Protein AF-A0A8J4T3X9-F1 (afdb_monomer_lite)

Sequence (73 aa):
MSEKCKKHFIQDTCFYECSPHLGPWIQPADTTWRKERILDVPLCSEDCESWYNDCKNDKTCKENWHVGWNWSS

Foldseek 3Di:
DDPQLVVLVVVVVCCQPPPPPQVVQWDADPDPPDGIHGDPDPDDPCSVVSNCVSCVPPDDPDPDPPDDDDPPD

Radius of gyration: 14.2 Å; chains: 1; bounding box: 32×31×32 Å

pLDDT: mean 96.66, std 3.36, range [84.56, 98.81]

Organism: Clarias magur (NCBI:txid1594786)

Structure (mmCIF, N/CA/C/O backbone):
data_AF-A0A8J4T3X9-F1
#
_entry.id   AF-A0A8J4T3X9-F1
#
loop_
_atom_site.group_PDB
_atom_site.id
_atom_site.type_symbol
_atom_site.label_atom_id
_atom_site.label_alt_id
_atom_site.label_comp_id
_atom_site.label_asym_id
_atom_site.label_entity_id
_atom_site.label_seq_id
_atom_site.pdbx_PDB_ins_code
_atom_site.Cartn_x
_atom_site.Cartn_y
_atom_site.Cartn_z
_atom_site.occupancy
_atom_site.B_iso_or_equiv
_atom_site.auth_seq_id
_atom_site.auth_comp_id
_atom_site.auth_asym_id
_atom_site.auth_atom_id
_atom_site.pdbx_PDB_model_num
ATOM 1 N N . MET A 1 1 ? -11.361 9.607 7.585 1.00 94.19 1 MET A N 1
ATOM 2 C CA . MET A 1 1 ? -10.306 8.634 7.897 1.00 94.19 1 MET A CA 1
ATOM 3 C C . MET A 1 1 ? -9.824 8.919 9.301 1.00 94.19 1 MET A C 1
ATOM 5 O O . MET A 1 1 ? -9.472 10.059 9.581 1.00 94.19 1 MET A O 1
ATOM 9 N N . SER A 1 2 ? -9.886 7.924 10.173 1.00 98.38 2 SER A N 1
ATOM 10 C CA . SER A 1 2 ? -9.378 7.994 11.537 1.00 98.38 2 SER A CA 1
ATOM 11 C C . SER A 1 2 ? -7.854 8.133 11.555 1.00 98.38 2 SER A C 1
ATOM 13 O O . SER A 1 2 ? -7.173 7.724 10.614 1.00 98.38 2 SER A O 1
ATOM 15 N N . GLU A 1 3 ? -7.296 8.670 12.643 1.00 98.50 3 GLU A N 1
ATOM 16 C CA . GLU A 1 3 ? -5.838 8.807 12.788 1.00 98.50 3 GLU A CA 1
ATOM 17 C C . GLU A 1 3 ? -5.116 7.451 12.766 1.00 98.50 3 GLU A C 1
ATOM 19 O O . GLU A 1 3 ? -4.030 7.337 12.201 1.00 98.50 3 GLU A O 1
ATOM 24 N N . LYS A 1 4 ? -5.742 6.399 13.316 1.00 98.50 4 LYS A N 1
ATOM 25 C CA . LYS A 1 4 ? -5.193 5.036 13.277 1.00 98.50 4 LYS A CA 1
ATOM 26 C C . LYS A 1 4 ? -5.091 4.516 11.846 1.00 98.50 4 LYS A C 1
ATOM 28 O O . LYS A 1 4 ? -4.018 4.095 11.433 1.00 98.50 4 LYS A O 1
ATOM 33 N N . CYS A 1 5 ? -6.168 4.631 11.070 1.00 98.75 5 CYS A N 1
ATOM 34 C CA . CYS A 1 5 ? -6.169 4.237 9.665 1.00 98.75 5 CYS A CA 1
A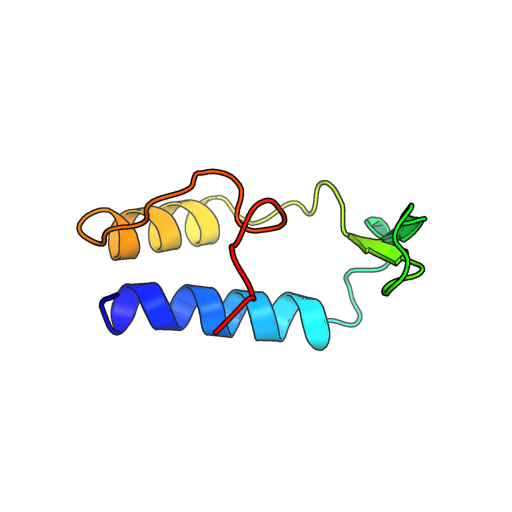TOM 35 C C . CYS A 1 5 ? -5.182 5.073 8.832 1.00 98.75 5 CYS A C 1
ATOM 37 O O . CYS A 1 5 ? -4.389 4.530 8.065 1.00 98.75 5 CYS A O 1
ATOM 39 N N . LYS A 1 6 ? -5.156 6.399 9.034 1.00 98.69 6 LYS A N 1
ATOM 40 C CA . LYS A 1 6 ? -4.251 7.320 8.327 1.00 98.69 6 LYS A CA 1
ATOM 41 C C . LYS A 1 6 ? -2.777 6.979 8.537 1.00 98.69 6 LYS A C 1
ATOM 43 O O . LYS A 1 6 ? -1.988 7.120 7.606 1.00 98.69 6 LYS A O 1
ATOM 48 N N . LYS A 1 7 ? -2.402 6.532 9.738 1.00 98.69 7 LYS A N 1
ATOM 49 C CA . LYS A 1 7 ? -1.024 6.138 10.051 1.00 98.69 7 LYS A CA 1
ATOM 50 C C . LYS A 1 7 ? -0.516 5.028 9.124 1.00 98.69 7 LYS A C 1
ATOM 52 O O . LYS A 1 7 ? 0.625 5.115 8.682 1.00 98.69 7 LYS A O 1
ATOM 57 N N . HIS A 1 8 ? -1.360 4.053 8.780 1.00 98.75 8 HIS A N 1
ATOM 58 C CA . HIS A 1 8 ? -1.004 2.978 7.847 1.00 98.75 8 HIS A CA 1
ATOM 59 C C . HIS A 1 8 ? -0.752 3.503 6.431 1.00 98.75 8 HIS A C 1
ATOM 61 O O . HIS A 1 8 ? 0.269 3.174 5.844 1.00 98.75 8 HIS A O 1
ATOM 67 N N . PHE A 1 9 ? -1.588 4.415 5.921 1.00 98.69 9 PHE A N 1
ATOM 68 C CA . PHE A 1 9 ? -1.352 5.056 4.615 1.00 98.69 9 PHE A CA 1
ATOM 69 C C . PHE A 1 9 ? -0.057 5.882 4.570 1.00 98.69 9 PHE A C 1
ATOM 71 O O . PHE A 1 9 ? 0.619 5.935 3.542 1.00 98.69 9 PHE A O 1
ATOM 78 N N . ILE A 1 10 ? 0.313 6.524 5.684 1.00 98.81 10 ILE A N 1
ATOM 79 C CA . ILE A 1 10 ? 1.600 7.223 5.802 1.00 98.81 10 ILE A CA 1
ATOM 80 C C . ILE A 1 10 ? 2.753 6.214 5.785 1.00 98.81 10 ILE A C 1
ATOM 82 O O . ILE A 1 10 ? 3.728 6.426 5.070 1.00 98.81 10 ILE A O 1
ATOM 86 N N . GLN A 1 11 ? 2.643 5.119 6.541 1.00 98.69 11 GLN A N 1
ATOM 87 C CA . GLN A 1 11 ? 3.656 4.063 6.579 1.00 98.69 11 GLN A CA 1
ATOM 88 C C . GLN A 1 11 ? 3.847 3.399 5.209 1.00 98.69 11 GLN A C 1
ATOM 90 O O . GLN A 1 11 ? 4.987 3.227 4.788 1.00 98.69 11 GLN A O 1
ATOM 95 N N . ASP A 1 12 ? 2.760 3.095 4.499 1.00 98.62 12 ASP A N 1
ATOM 96 C CA . ASP A 1 12 ? 2.771 2.595 3.121 1.00 98.62 12 ASP A CA 1
ATOM 97 C C . ASP A 1 12 ? 3.480 3.573 2.174 1.00 98.62 12 ASP A C 1
ATOM 99 O O . ASP A 1 12 ? 4.406 3.187 1.466 1.00 98.62 12 ASP A O 1
ATOM 103 N N . THR A 1 13 ? 3.149 4.869 2.248 1.00 98.56 13 THR A N 1
ATOM 104 C CA . THR A 1 13 ? 3.826 5.906 1.446 1.00 98.56 13 THR A CA 1
ATOM 105 C C . THR A 1 13 ? 5.326 5.961 1.748 1.00 98.56 13 THR A C 1
ATOM 107 O O . THR A 1 13 ? 6.143 5.999 0.831 1.00 98.56 13 THR A O 1
ATOM 110 N N . CYS A 1 14 ? 5.709 5.932 3.028 1.00 98.62 14 CYS A N 1
ATOM 111 C CA . CYS A 1 14 ? 7.112 5.879 3.437 1.00 98.62 14 CYS A CA 1
ATOM 112 C C . CYS A 1 14 ? 7.811 4.624 2.903 1.00 98.62 14 CYS A C 1
ATOM 114 O O . CYS A 1 14 ? 8.934 4.707 2.418 1.00 98.62 14 CYS A O 1
ATOM 116 N N . PHE A 1 15 ? 7.167 3.462 2.978 1.00 98.44 15 PHE A N 1
ATOM 117 C CA . PHE A 1 15 ? 7.737 2.216 2.484 1.00 98.44 15 PHE A CA 1
ATOM 118 C C . PHE A 1 15 ? 7.917 2.244 0.961 1.00 98.44 15 PHE A C 1
ATOM 120 O O . PHE A 1 15 ? 9.001 1.921 0.477 1.00 98.44 15 PHE A O 1
ATOM 127 N N . TYR A 1 16 ? 6.903 2.705 0.225 1.00 97.69 16 TYR A N 1
ATOM 128 C CA . TYR A 1 16 ? 6.921 2.828 -1.231 1.00 97.69 16 TYR A CA 1
ATOM 129 C C . TYR A 1 16 ? 7.998 3.806 -1.724 1.00 97.69 16 TYR A C 1
ATOM 131 O O . TYR A 1 16 ? 8.736 3.489 -2.653 1.00 97.69 16 TYR A O 1
ATOM 139 N N . GLU A 1 17 ? 8.102 4.989 -1.110 1.00 97.75 17 GLU A N 1
ATOM 140 C CA . GLU A 1 17 ? 8.999 6.054 -1.584 1.00 97.75 17 GLU A CA 1
ATOM 141 C C . GLU A 1 17 ? 10.430 5.939 -1.023 1.00 97.75 17 GLU A C 1
ATOM 143 O O . GLU A 1 17 ? 11.365 6.468 -1.623 1.00 97.75 17 GLU A O 1
ATOM 148 N N . CYS A 1 18 ? 10.635 5.282 0.127 1.00 98.25 18 CYS A N 1
ATOM 149 C CA . CYS A 1 18 ? 11.931 5.297 0.821 1.00 98.25 18 CYS A CA 1
ATOM 150 C C . CYS A 1 18 ? 12.643 3.942 0.903 1.00 98.25 18 CYS A C 1
ATOM 152 O O . CYS A 1 18 ? 13.835 3.930 1.206 1.00 98.25 18 CYS A O 1
ATOM 154 N N . SER A 1 19 ? 11.966 2.808 0.691 1.00 97.88 19 SER A N 1
ATOM 155 C CA . SER A 1 19 ? 12.596 1.497 0.892 1.00 97.88 19 SER A CA 1
ATOM 156 C C . SER A 1 19 ? 13.580 1.155 -0.235 1.00 97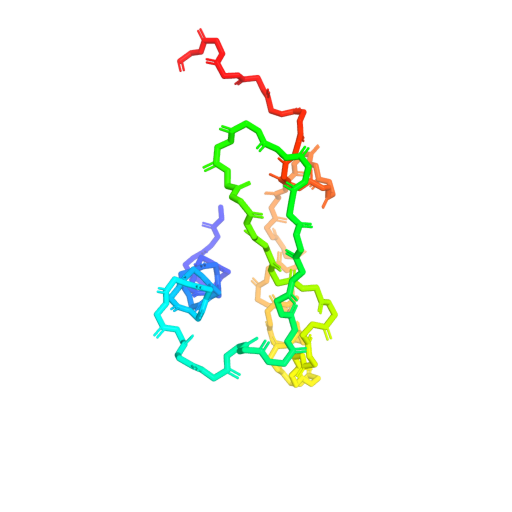.88 19 SER A C 1
ATOM 158 O O . SER A 1 19 ? 13.162 0.962 -1.378 1.00 97.88 19 SER A O 1
ATOM 160 N N . PRO A 1 20 ? 14.881 0.964 0.061 1.00 97.75 20 PRO A N 1
ATOM 161 C CA . PRO A 1 20 ? 15.852 0.522 -0.939 1.00 97.75 20 PRO A CA 1
ATOM 162 C C . PRO A 1 20 ? 15.780 -0.992 -1.203 1.00 97.75 20 PRO A C 1
ATOM 164 O O . PRO A 1 20 ? 16.520 -1.514 -2.034 1.00 97.75 20 PRO A O 1
ATOM 167 N N . HIS A 1 21 ? 14.921 -1.722 -0.485 1.00 98.19 21 HIS A N 1
ATOM 168 C CA . HIS A 1 21 ? 14.858 -3.185 -0.517 1.00 98.19 21 HIS A CA 1
ATOM 169 C C . HIS A 1 21 ? 13.767 -3.733 -1.440 1.00 98.19 21 HIS A C 1
ATOM 171 O O . HIS A 1 21 ? 13.604 -4.945 -1.540 1.00 98.19 21 HIS A O 1
ATOM 177 N N . LEU A 1 22 ? 13.044 -2.860 -2.144 1.00 98.31 22 LEU A N 1
ATOM 178 C CA . LEU A 1 22 ? 11.943 -3.245 -3.028 1.00 98.31 22 LEU A CA 1
ATOM 179 C C . LEU A 1 22 ? 12.383 -3.747 -4.413 1.00 98.31 22 LEU A C 1
ATOM 181 O O . LEU A 1 22 ? 11.542 -4.190 -5.192 1.00 98.31 22 LEU A O 1
ATOM 185 N N . GLY A 1 23 ? 13.688 -3.718 -4.705 1.00 97.88 23 GLY A N 1
ATOM 186 C CA . GLY A 1 23 ? 14.277 -4.090 -5.997 1.00 97.88 23 GLY A CA 1
ATOM 187 C C . GLY A 1 23 ? 13.717 -5.366 -6.648 1.00 97.88 23 GLY A C 1
ATOM 188 O O . GLY A 1 23 ? 13.368 -5.308 -7.826 1.00 97.88 23 GLY A O 1
ATOM 189 N N . PRO A 1 24 ? 13.568 -6.495 -5.924 1.00 98.25 24 PRO A N 1
ATOM 190 C CA . PRO A 1 24 ? 13.059 -7.747 -6.497 1.00 98.25 24 PRO A CA 1
ATOM 191 C C . PRO A 1 24 ? 11.637 -7.686 -7.075 1.00 98.25 24 PRO A C 1
ATOM 193 O O . PRO A 1 24 ? 11.273 -8.553 -7.864 1.00 98.25 24 PRO A O 1
ATOM 196 N N . TRP A 1 25 ? 10.838 -6.688 -6.690 1.00 98.44 25 TRP A N 1
ATOM 197 C CA . TRP A 1 25 ? 9.428 -6.553 -7.077 1.00 98.44 25 TRP A CA 1
ATOM 198 C C . TRP A 1 25 ? 9.181 -5.425 -8.081 1.00 98.44 25 TRP A C 1
ATOM 200 O O . TRP A 1 25 ? 8.031 -5.143 -8.417 1.00 98.44 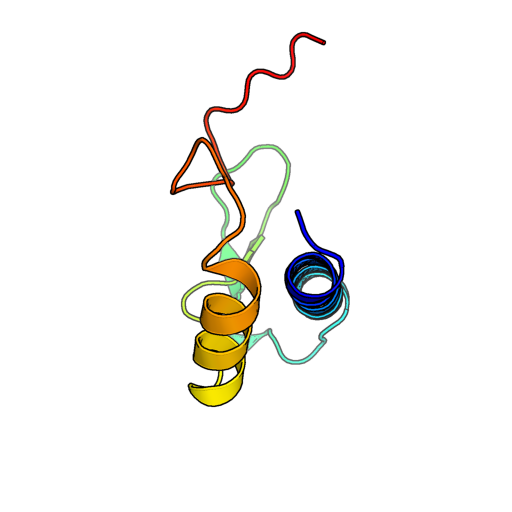25 TRP A O 1
ATOM 210 N N . ILE A 1 26 ? 10.239 -4.763 -8.558 1.00 97.81 26 ILE A N 1
ATOM 211 C CA . ILE A 1 26 ? 10.133 -3.681 -9.538 1.00 97.81 26 ILE A CA 1
ATOM 212 C C . ILE A 1 26 ? 9.805 -4.258 -10.921 1.00 97.81 26 ILE A C 1
ATOM 214 O O . ILE A 1 26 ? 10.469 -5.169 -11.410 1.00 97.81 26 ILE A O 1
ATOM 218 N N . GLN A 1 27 ? 8.796 -3.686 -11.577 1.00 96.69 27 GLN A N 1
ATOM 219 C CA . GLN A 1 27 ? 8.407 -3.981 -12.953 1.00 96.69 27 GLN A CA 1
ATOM 220 C C . GLN A 1 27 ? 8.188 -2.685 -13.755 1.00 96.69 27 GLN A C 1
ATOM 222 O O . GLN A 1 27 ? 7.816 -1.659 -13.172 1.00 96.69 27 GLN A O 1
ATOM 227 N N . PRO A 1 28 ? 8.359 -2.710 -15.093 1.00 95.88 28 PRO A N 1
ATOM 228 C CA . PRO A 1 28 ? 8.020 -1.579 -15.951 1.00 95.88 28 PRO A CA 1
ATOM 229 C C . PRO A 1 28 ? 6.556 -1.155 -15.780 1.00 95.88 28 PRO A C 1
ATOM 231 O O . PRO A 1 28 ? 5.651 -1.989 -15.705 1.00 95.88 28 PRO A O 1
ATOM 234 N N . ALA A 1 29 ? 6.318 0.153 -15.728 1.00 91.94 29 ALA A N 1
ATOM 235 C CA . ALA A 1 29 ? 4.982 0.728 -15.658 1.00 91.94 29 ALA A CA 1
ATOM 236 C C . ALA A 1 29 ? 4.580 1.305 -17.021 1.00 91.94 29 ALA A C 1
ATOM 238 O O . ALA A 1 29 ? 5.316 2.090 -17.613 1.00 91.94 29 ALA A O 1
ATOM 239 N N . ASP A 1 30 ? 3.382 0.959 -17.490 1.00 86.25 30 ASP A N 1
ATOM 240 C CA . ASP A 1 30 ? 2.800 1.496 -18.728 1.00 86.25 30 ASP A CA 1
ATOM 241 C C . ASP A 1 30 ? 2.014 2.790 -18.448 1.00 86.25 30 ASP A C 1
ATOM 243 O O . ASP A 1 30 ? 0.809 2.893 -18.675 1.00 86.25 30 ASP A O 1
ATOM 247 N N . THR A 1 31 ? 2.671 3.764 -17.811 1.00 84.56 31 THR A N 1
ATOM 248 C CA . THR A 1 31 ? 2.037 5.026 -17.398 1.00 84.56 31 THR A CA 1
ATOM 249 C C . THR A 1 31 ? 2.880 6.231 -17.785 1.00 84.56 31 THR A C 1
ATOM 251 O O . THR A 1 31 ? 4.100 6.154 -17.882 1.00 84.56 31 THR A O 1
ATOM 254 N N . THR A 1 32 ? 2.238 7.384 -17.968 1.00 86.25 32 THR A N 1
ATOM 255 C CA . THR A 1 32 ? 2.910 8.616 -18.416 1.00 86.25 32 THR A CA 1
ATOM 256 C C . THR A 1 32 ? 3.784 9.282 -17.351 1.00 86.25 32 THR A C 1
ATOM 258 O O . THR A 1 32 ? 4.609 10.128 -17.683 1.00 86.25 32 THR A O 1
ATOM 261 N N . TRP A 1 33 ? 3.611 8.931 -16.076 1.00 85.62 33 TRP A N 1
ATOM 262 C CA . TRP A 1 33 ? 4.181 9.656 -14.934 1.00 85.62 33 TRP A CA 1
ATOM 263 C C . TRP A 1 33 ? 5.160 8.820 -14.095 1.00 85.62 33 TRP A C 1
ATOM 265 O O . TRP A 1 33 ? 5.906 9.381 -13.296 1.00 85.62 33 TRP A O 1
ATOM 275 N N . ARG A 1 34 ? 5.214 7.496 -14.293 1.00 89.00 34 ARG A N 1
ATOM 276 C CA . ARG A 1 34 ? 6.203 6.594 -13.681 1.00 89.00 34 ARG A CA 1
ATOM 277 C C . ARG A 1 34 ? 6.682 5.573 -14.708 1.00 89.00 34 ARG A C 1
ATOM 279 O O . ARG A 1 34 ? 5.872 5.000 -15.428 1.00 89.00 34 ARG A O 1
ATOM 286 N N . LYS A 1 35 ? 7.999 5.340 -14.739 1.00 93.12 35 LYS A N 1
ATOM 287 C CA . LYS A 1 35 ? 8.646 4.331 -15.600 1.00 93.12 35 LYS A CA 1
ATOM 288 C C . LYS A 1 35 ? 8.571 2.922 -15.015 1.00 93.12 35 LYS A C 1
ATOM 290 O O . LYS A 1 35 ? 8.570 1.946 -15.755 1.00 93.12 35 LYS A O 1
ATOM 295 N N . GLU A 1 36 ? 8.520 2.833 -13.693 1.00 95.50 36 GLU A N 1
ATOM 296 C CA . GLU A 1 36 ? 8.581 1.592 -12.929 1.00 95.50 36 GLU A CA 1
ATOM 297 C C . GLU A 1 36 ? 7.558 1.634 -11.789 1.00 95.50 36 GLU A C 1
ATOM 299 O O . GLU A 1 36 ? 7.168 2.709 -11.320 1.00 95.50 36 GLU A O 1
ATOM 304 N N . ARG A 1 37 ? 7.115 0.456 -11.352 1.00 95.00 37 ARG A N 1
ATOM 305 C CA . ARG A 1 37 ? 6.260 0.257 -10.177 1.00 95.00 37 ARG A CA 1
ATOM 306 C C . ARG A 1 37 ? 6.624 -1.046 -9.479 1.00 95.00 37 ARG A C 1
ATOM 308 O O . ARG A 1 37 ? 7.175 -1.942 -10.107 1.00 95.00 37 ARG A O 1
ATOM 315 N N . ILE A 1 38 ? 6.258 -1.170 -8.212 1.00 97.06 38 ILE A N 1
ATOM 316 C CA . ILE A 1 38 ? 6.375 -2.433 -7.477 1.00 97.06 38 ILE A CA 1
ATOM 317 C C . ILE A 1 38 ? 5.104 -3.272 -7.654 1.00 97.06 38 ILE A C 1
ATOM 319 O O . ILE A 1 38 ? 4.002 -2.719 -7.682 1.00 97.06 38 ILE A O 1
ATOM 323 N N . LEU A 1 39 ? 5.254 -4.588 -7.795 1.00 97.12 39 LEU A N 1
ATOM 324 C CA . LEU A 1 39 ? 4.158 -5.552 -7.923 1.00 97.12 39 LEU A CA 1
ATOM 325 C C . LEU A 1 39 ? 4.405 -6.781 -7.051 1.00 97.12 39 LEU A C 1
ATOM 327 O O . LEU A 1 39 ? 5.529 -7.262 -6.966 1.00 97.12 39 LEU A O 1
ATOM 331 N N . ASP A 1 40 ? 3.338 -7.288 -6.432 1.00 97.56 40 ASP A N 1
ATOM 332 C CA . ASP A 1 40 ? 3.343 -8.513 -5.621 1.00 97.56 40 ASP A CA 1
ATOM 333 C C . ASP A 1 40 ? 4.390 -8.513 -4.492 1.00 97.56 40 ASP A C 1
ATOM 335 O O . ASP A 1 40 ? 5.020 -9.528 -4.188 1.00 97.56 40 ASP A O 1
ATOM 339 N N . VAL A 1 41 ? 4.574 -7.352 -3.853 1.00 98.31 41 VAL A N 1
ATOM 340 C CA . VAL A 1 41 ? 5.417 -7.229 -2.660 1.00 98.31 41 VAL A CA 1
ATOM 341 C C . VAL A 1 41 ? 4.803 -8.068 -1.532 1.00 98.31 41 VAL A C 1
ATOM 343 O O . VAL A 1 41 ? 3.628 -7.871 -1.210 1.00 98.31 41 VAL A O 1
ATOM 346 N N . PRO A 1 42 ? 5.560 -8.986 -0.905 1.00 98.31 42 PRO A N 1
ATOM 347 C CA . PRO A 1 42 ? 5.055 -9.882 0.124 1.00 98.31 42 PRO A CA 1
ATOM 348 C C . PRO A 1 42 ? 4.950 -9.133 1.452 1.00 98.31 42 PRO A C 1
ATOM 350 O O . PRO A 1 42 ? 5.815 -9.247 2.319 1.00 98.31 42 PRO A O 1
ATOM 353 N N . LEU A 1 43 ? 3.895 -8.332 1.594 1.00 98.31 43 LEU A N 1
ATOM 354 C CA . LEU A 1 43 ? 3.566 -7.695 2.863 1.00 98.31 43 LEU A CA 1
ATOM 355 C C . LEU A 1 43 ? 3.302 -8.781 3.916 1.00 98.31 43 LEU A C 1
ATOM 357 O O . LEU A 1 43 ? 2.615 -9.766 3.636 1.00 98.31 43 LEU A O 1
ATOM 361 N N . CYS A 1 44 ? 3.842 -8.606 5.120 1.00 98.56 44 CYS A N 1
ATOM 362 C CA . CYS A 1 44 ? 3.577 -9.522 6.225 1.00 98.56 44 CYS A CA 1
ATOM 363 C C . CYS A 1 44 ? 2.072 -9.554 6.544 1.00 98.56 44 CYS A C 1
ATOM 365 O O . CYS A 1 44 ? 1.377 -8.538 6.427 1.00 98.56 44 CYS A O 1
ATOM 367 N N . SER A 1 45 ? 1.566 -10.719 6.963 1.00 98.56 45 SER A N 1
ATOM 368 C CA . SER A 1 45 ? 0.133 -10.901 7.251 1.00 98.56 45 SER A CA 1
ATOM 369 C C . SER A 1 45 ? -0.331 -9.936 8.339 1.00 98.56 45 SER A C 1
ATOM 371 O O . SER A 1 45 ? -1.383 -9.316 8.223 1.00 98.56 45 SER A O 1
ATOM 373 N N . GLU A 1 46 ? 0.498 -9.746 9.362 1.00 98.62 46 GLU A N 1
ATO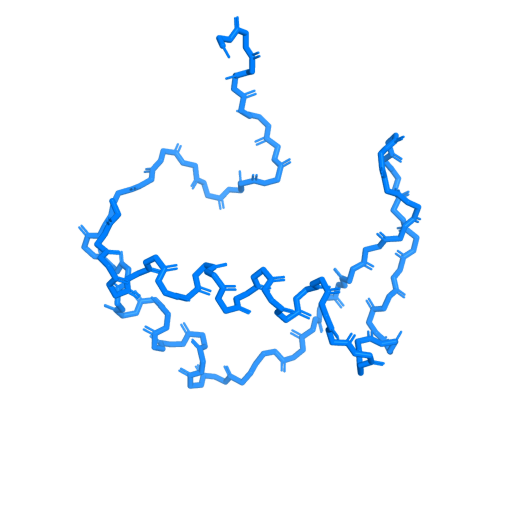M 374 C CA . GLU A 1 46 ? 0.214 -8.907 10.519 1.00 98.62 46 GLU A CA 1
ATOM 375 C C . GLU A 1 46 ? 0.083 -7.423 10.144 1.00 98.62 46 GLU A C 1
ATOM 377 O O . GLU A 1 46 ? -0.820 -6.747 10.642 1.00 98.62 46 GLU A O 1
ATOM 382 N N . ASP A 1 47 ? 0.932 -6.917 9.240 1.00 98.69 47 ASP A N 1
ATOM 383 C CA . ASP A 1 47 ? 0.845 -5.544 8.727 1.00 98.69 47 ASP A CA 1
ATOM 384 C C . ASP A 1 47 ? -0.469 -5.331 7.956 1.00 98.69 47 ASP A C 1
ATOM 386 O O . ASP A 1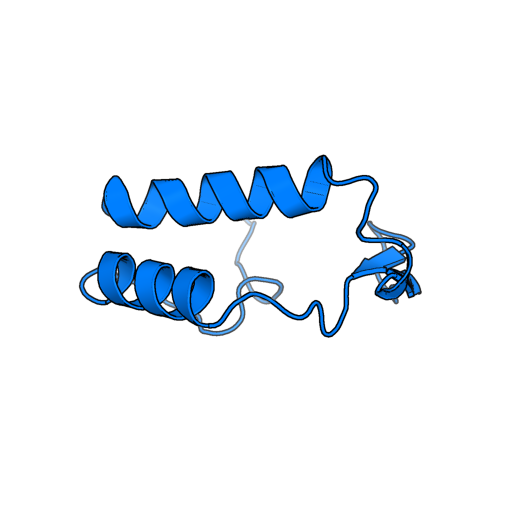 47 ? -1.189 -4.360 8.202 1.00 98.69 47 ASP A O 1
ATOM 390 N N . CYS A 1 48 ? -0.829 -6.271 7.073 1.00 98.56 48 CYS A N 1
ATOM 391 C CA . CYS A 1 48 ? -2.071 -6.219 6.297 1.00 98.56 48 CYS A CA 1
ATOM 392 C C . CYS A 1 48 ? -3.321 -6.295 7.194 1.00 98.56 48 CYS A C 1
ATOM 394 O O . CYS A 1 48 ? -4.242 -5.478 7.085 1.00 98.56 48 CYS A O 1
ATOM 396 N N . GLU A 1 49 ? -3.352 -7.249 8.125 1.00 98.81 49 GLU A N 1
ATOM 397 C CA . GLU A 1 49 ? -4.472 -7.455 9.044 1.00 98.81 49 GLU A CA 1
ATOM 398 C C . GLU A 1 49 ? -4.644 -6.287 10.019 1.00 98.81 49 GLU A C 1
ATOM 400 O O . GLU A 1 49 ? -5.776 -5.868 10.287 1.00 98.81 49 GLU A O 1
ATOM 405 N N . SER A 1 50 ? -3.547 -5.735 10.551 1.00 98.81 50 SER A N 1
ATOM 406 C CA . SER A 1 50 ? -3.602 -4.557 11.422 1.00 98.81 50 SER A CA 1
ATOM 407 C C . SER A 1 50 ? -4.124 -3.343 10.663 1.00 98.81 50 SER A C 1
ATOM 409 O O . SER A 1 50 ? -4.971 -2.621 11.196 1.00 98.81 50 SER A O 1
ATOM 411 N N . TRP A 1 51 ? -3.666 -3.133 9.425 1.00 98.81 51 TRP A N 1
ATOM 412 C CA . TRP A 1 51 ? -4.149 -2.044 8.583 1.00 98.81 51 TRP A CA 1
ATOM 413 C C . TRP A 1 51 ? -5.659 -2.167 8.354 1.00 98.81 51 TRP A C 1
ATOM 415 O O . TRP A 1 51 ? -6.414 -1.237 8.660 1.00 98.81 51 TRP A O 1
ATOM 425 N N . TYR A 1 52 ? -6.133 -3.336 7.916 1.00 98.62 52 TYR A N 1
ATOM 426 C CA . TYR A 1 52 ? -7.563 -3.580 7.730 1.00 98.62 52 TYR A CA 1
ATOM 427 C C . TYR A 1 52 ? -8.363 -3.319 9.014 1.00 98.62 52 TYR A C 1
ATOM 429 O O . TYR A 1 52 ? -9.374 -2.615 8.992 1.00 98.62 52 TYR A O 1
ATOM 437 N N . ASN A 1 53 ? -7.905 -3.841 10.155 1.00 98.81 53 ASN A N 1
ATOM 438 C CA . ASN A 1 53 ? -8.617 -3.708 11.424 1.0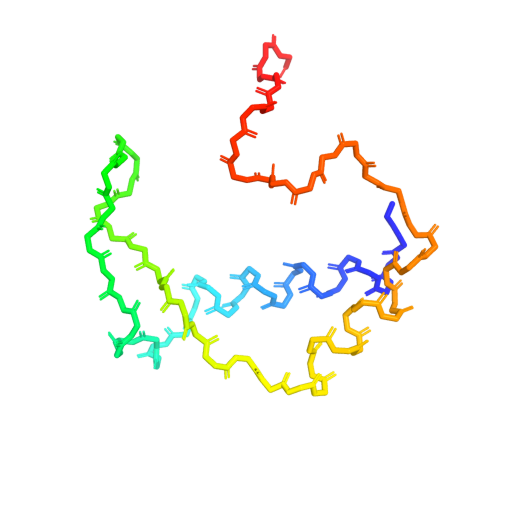0 98.81 53 ASN A CA 1
ATOM 439 C C . ASN A 1 53 ? -8.734 -2.262 11.917 1.00 98.81 53 ASN A C 1
ATOM 441 O O . ASN A 1 53 ? -9.777 -1.908 12.477 1.00 98.81 53 ASN A O 1
ATOM 445 N N . ASP A 1 54 ? -7.707 -1.439 11.704 1.00 98.75 54 ASP A N 1
ATOM 446 C CA . ASP A 1 54 ? -7.730 -0.019 12.061 1.00 98.75 54 ASP A CA 1
ATOM 447 C C . ASP A 1 54 ? -8.581 0.818 11.090 1.00 98.75 54 ASP A C 1
ATOM 449 O O . ASP A 1 54 ? -9.124 1.849 11.492 1.00 98.75 54 ASP A O 1
ATOM 453 N N . CYS A 1 55 ? -8.749 0.369 9.840 1.00 98.75 55 CYS A N 1
ATOM 454 C CA . CYS A 1 55 ? -9.535 1.061 8.813 1.00 98.75 55 CYS A CA 1
ATOM 455 C C . CYS A 1 55 ? -10.975 0.547 8.637 1.00 98.75 55 CYS A C 1
ATOM 457 O O . CYS A 1 55 ? -11.765 1.214 7.977 1.00 98.75 55 CYS A O 1
ATOM 459 N N . LYS A 1 56 ? -11.370 -0.597 9.213 1.00 98.25 56 LYS A N 1
ATOM 460 C CA . LYS A 1 56 ? -12.669 -1.254 8.925 1.00 98.25 56 LYS A CA 1
ATOM 461 C C . LYS A 1 56 ? -13.927 -0.410 9.171 1.00 98.25 56 LYS A C 1
ATOM 463 O O . LYS A 1 56 ? -14.979 -0.708 8.619 1.00 98.25 56 LYS A O 1
ATOM 468 N N . ASN A 1 57 ? -13.834 0.616 10.020 1.00 98.31 57 ASN A N 1
ATOM 469 C CA . ASN A 1 57 ? -14.939 1.535 10.322 1.00 98.31 57 ASN A CA 1
ATOM 470 C C . ASN A 1 57 ? -14.833 2.872 9.565 1.00 98.31 57 ASN A C 1
ATOM 472 O O . ASN A 1 57 ? -15.724 3.718 9.677 1.00 98.31 57 ASN A O 1
ATOM 476 N N . ASP A 1 58 ? -13.740 3.090 8.833 1.00 98.50 58 ASP A N 1
ATOM 477 C CA . ASP A 1 58 ? -13.563 4.242 7.959 1.00 98.50 58 ASP A CA 1
ATOM 478 C C . ASP A 1 58 ? -14.265 4.024 6.613 1.00 98.50 58 ASP A C 1
ATOM 480 O O . ASP A 1 58 ? -14.652 2.918 6.243 1.00 98.50 58 ASP A O 1
ATOM 484 N N . LYS A 1 59 ? -14.474 5.119 5.876 1.00 98.38 59 LYS A N 1
ATOM 485 C CA . LYS A 1 59 ? -15.209 5.109 4.608 1.00 98.38 59 LYS A CA 1
ATOM 486 C C . LYS A 1 59 ? -14.293 5.451 3.444 1.00 98.38 59 LYS A C 1
ATOM 488 O O . LYS A 1 59 ? -13.472 6.361 3.539 1.00 98.38 59 LYS A O 1
ATOM 493 N N . THR A 1 60 ? -14.528 4.781 2.325 1.00 98.00 60 THR A N 1
ATOM 494 C CA . THR A 1 60 ? -14.018 5.140 1.002 1.00 98.00 60 THR A CA 1
ATOM 495 C C . THR A 1 60 ? -15.122 4.944 -0.032 1.00 98.00 60 THR A C 1
ATOM 497 O O . THR A 1 60 ? -16.119 4.276 0.238 1.00 98.00 60 THR A O 1
ATOM 500 N N . CYS A 1 61 ? -14.974 5.553 -1.203 1.00 98.00 61 CYS A N 1
ATOM 501 C CA . CYS A 1 61 ? -15.908 5.425 -2.321 1.00 98.00 61 CYS A CA 1
ATOM 502 C C . CYS A 1 61 ? -15.350 4.583 -3.478 1.00 98.00 61 CYS A C 1
ATOM 504 O O . CYS A 1 61 ? -16.003 4.470 -4.515 1.00 98.00 61 CYS A O 1
ATOM 506 N N . LYS A 1 62 ? -14.143 4.020 -3.331 1.00 97.75 62 LYS A N 1
ATOM 507 C CA . LYS A 1 62 ? -13.477 3.208 -4.356 1.00 97.75 62 LYS A CA 1
ATOM 508 C C . LYS A 1 62 ? -12.720 2.048 -3.724 1.00 97.75 62 LYS A C 1
ATOM 510 O O . LYS A 1 62 ? -12.190 2.180 -2.626 1.00 97.75 62 LYS A O 1
ATOM 515 N N . GLU A 1 63 ? -12.614 0.953 -4.466 1.00 97.25 63 GLU A N 1
ATOM 516 C CA . GLU A 1 63 ? -11.781 -0.201 -4.104 1.00 97.25 63 GLU A CA 1
ATOM 517 C C . GLU A 1 63 ? -10.374 -0.080 -4.703 1.00 97.25 63 GLU A C 1
ATOM 519 O O . GLU A 1 63 ? -9.387 -0.339 -4.028 1.00 97.25 63 GLU A O 1
ATOM 524 N N . ASN A 1 64 ? -10.263 0.403 -5.948 1.00 96.50 64 ASN A N 1
ATOM 525 C CA . ASN A 1 64 ? -8.982 0.721 -6.580 1.00 96.50 64 ASN A CA 1
ATOM 526 C C . ASN A 1 64 ? -8.719 2.232 -6.525 1.00 96.50 64 ASN A C 1
ATOM 528 O O . ASN A 1 64 ? -9.426 3.018 -7.162 1.00 96.50 64 ASN A O 1
ATOM 532 N N . TRP A 1 65 ? -7.701 2.628 -5.759 1.00 96.81 65 TRP A N 1
ATOM 533 C CA . TRP A 1 65 ? -7.338 4.032 -5.546 1.00 96.81 65 TRP A CA 1
ATOM 534 C C . TRP A 1 65 ? -6.274 4.548 -6.528 1.00 96.81 65 TRP A C 1
ATOM 536 O O . TRP A 1 65 ? -5.948 5.730 -6.485 1.00 96.81 65 TRP A O 1
ATOM 546 N N . HIS A 1 66 ? -5.758 3.724 -7.445 1.00 93.25 66 HIS A N 1
ATOM 547 C CA . HIS A 1 66 ? -4.791 4.178 -8.454 1.00 93.25 66 HIS A CA 1
ATOM 548 C C . HIS A 1 66 ? -5.438 4.885 -9.655 1.00 93.25 66 HIS A C 1
ATOM 550 O O . HIS A 1 66 ? -4.753 5.608 -10.374 1.00 93.25 66 HIS A O 1
ATOM 556 N N . VAL A 1 67 ? -6.737 4.682 -9.908 1.00 93.06 67 VAL A N 1
ATOM 557 C CA . VAL A 1 67 ? -7.414 5.165 -11.126 1.00 93.06 67 VAL A CA 1
ATOM 558 C C . VAL A 1 67 ? -8.840 5.641 -10.861 1.00 93.06 67 VAL A C 1
ATOM 560 O O . VAL A 1 67 ? -9.492 5.214 -9.913 1.00 93.06 67 VAL A O 1
ATOM 563 N N . GLY A 1 68 ? -9.368 6.490 -11.748 1.00 94.44 68 GLY A N 1
ATOM 564 C CA . GLY A 1 68 ? -10.789 6.857 -11.763 1.00 94.44 68 GLY A CA 1
ATOM 565 C C . GLY A 1 68 ? -11.220 7.837 -10.667 1.00 94.44 68 GLY A C 1
ATOM 566 O O . GLY A 1 68 ? -12.387 7.822 -10.272 1.00 94.44 68 GLY A O 1
ATOM 567 N N . TRP A 1 69 ? -10.291 8.642 -10.153 1.00 96.19 69 TRP A N 1
ATOM 568 C CA . TRP A 1 69 ? -10.601 9.841 -9.374 1.00 96.19 69 TRP A CA 1
ATOM 569 C C . TRP A 1 69 ? -10.999 10.990 -10.304 1.00 96.19 69 TRP A C 1
ATOM 571 O O . TRP A 1 69 ? -10.486 11.091 -11.419 1.00 96.19 69 TRP A O 1
ATOM 581 N N . ASN A 1 70 ? -11.891 11.863 -9.836 1.00 96.75 70 ASN A N 1
ATOM 582 C CA . ASN A 1 70 ? -12.153 13.131 -10.505 1.00 96.75 70 ASN A CA 1
ATOM 583 C C . ASN A 1 70 ? -11.196 14.203 -9.958 1.00 96.75 70 ASN A C 1
ATOM 585 O O . ASN A 1 70 ? -11.321 14.591 -8.800 1.00 96.75 70 ASN A O 1
ATOM 589 N N . TRP A 1 71 ? -10.273 14.669 -10.802 1.00 94.38 71 TRP A N 1
ATOM 590 C CA . TRP A 1 71 ? -9.262 15.684 -10.478 1.00 94.38 71 TRP A CA 1
ATOM 591 C C . TRP A 1 71 ? -9.607 17.083 -11.020 1.00 94.38 71 TRP A C 1
ATOM 593 O O . TRP A 1 71 ? -8.719 17.909 -11.196 1.00 94.38 71 TRP A O 1
ATOM 603 N N . SER A 1 72 ? -10.873 17.357 -11.350 1.00 96.62 72 SER A N 1
ATOM 604 C CA . SER A 1 72 ? -11.294 18.653 -11.908 1.00 96.62 72 SER A CA 1
ATOM 605 C C . SER A 1 72 ? -11.323 19.817 -10.903 1.00 96.62 72 SER A C 1
ATOM 607 O O . SER A 1 72 ? -11.687 20.923 -11.302 1.00 96.62 72 SER A O 1
ATOM 609 N N . SER A 1 73 ? -11.034 19.564 -9.622 1.00 89.56 73 SER A N 1
ATOM 610 C CA . SER A 1 73 ? -11.203 20.500 -8.500 1.00 89.56 73 SER A CA 1
ATOM 611 C C . SER A 1 73 ? -9.888 20.834 -7.815 1.00 89.56 73 SER A C 1
ATOM 613 O O . SER A 1 73 ? -9.031 19.927 -7.735 1.00 89.56 73 SER A O 1
#

InterPro domains:
  IPR004269 Folate receptor [PTHR10517] (1-73)
  IPR018143 Folate receptor-like [PF03024] (1-73)

Secondary structure (DSSP, 8-state):
--HHHHHHHHHHHHHHHH-TT-GGGEEE--SSS-SEEE-S----HHHHHHHHHHHTTS--S-S--SS------